Protein AF-X1PQK4-F1 (afdb_monomer)

Radius of gyration: 19.4 Å; Cα contacts (8 Å, |Δi|>4): 147; chains: 1; bounding box: 52×36×51 Å

Secondary structure (DSSP, 8-state):
-HHHHHHHHHHHHSSPPTT-----PPP-SS-SS--------SSSS-TT------EEETTTEEESS---S---------TTTTGGG---S-SS--GGGS---SHHHHTTS---BPPPPSS-----S----------SSSS-----EEEEE-TT--EEEEEE-

Foldseek 3Di:
DVVVVVVVVVVVLADFDPPLPVDPQPDDQDRPDDSDGHYDADDPPGPPDDDQDWDQDPPQATHSDDDPDPDDDDADDDPVADCQVFDDDDPPDDSNRHRGFRVVNPVRDRHHYYDPDPDDDDDDHDDDDDDDDDDPDPDDDDKDFDWDADPVRGTHTPDMD

Solvent-accessible surface area (backbone atoms only — not comparable to full-atom values): 11236 Å² total; per-residue (Å²): 110,74,66,60,53,49,53,51,50,48,54,60,60,54,48,64,63,96,75,70,69,84,66,75,78,75,89,57,94,67,74,91,69,79,96,72,69,57,78,88,75,94,58,85,75,54,90,83,65,75,92,75,70,68,34,85,42,82,94,40,26,34,38,73,62,82,77,91,66,99,74,84,86,88,81,78,90,53,90,78,52,57,72,30,57,45,52,80,78,74,81,96,57,62,77,90,42,42,53,39,59,34,57,77,29,48,80,64,48,92,61,59,45,57,75,85,74,92,61,92,81,86,86,82,82,82,89,81,89,88,83,90,82,86,73,96,56,98,74,83,85,81,74,52,74,46,65,50,69,46,99,88,65,51,27,39,75,74,48,73,87

Structure (mmCIF, N/CA/C/O backbone):
data_AF-X1PQK4-F1
#
_entry.id   AF-X1PQK4-F1
#
loop_
_atom_site.group_PDB
_atom_site.id
_atom_site.type_symbol
_atom_site.label_atom_id
_atom_site.label_alt_id
_atom_site.label_comp_id
_atom_site.label_asym_id
_atom_site.label_entity_id
_atom_site.label_seq_id
_atom_site.pdbx_PDB_ins_code
_atom_site.Cartn_x
_atom_site.Cartn_y
_atom_site.Cartn_z
_atom_site.occupancy
_atom_site.B_iso_or_equiv
_atom_site.auth_seq_id
_atom_site.auth_comp_id
_atom_site.auth_asym_id
_atom_site.auth_atom_id
_atom_site.pdbx_PDB_model_num
ATOM 1 N N . ALA A 1 1 ? 39.678 -5.322 -28.579 1.00 66.00 1 ALA A N 1
ATOM 2 C CA . ALA A 1 1 ? 38.499 -5.497 -29.452 1.00 66.00 1 ALA A CA 1
ATOM 3 C C . ALA A 1 1 ? 37.280 -5.918 -28.630 1.00 66.00 1 ALA A C 1
ATOM 5 O O . ALA A 1 1 ? 36.486 -5.049 -28.321 1.00 66.00 1 ALA A O 1
ATOM 6 N N . ARG A 1 2 ? 37.198 -7.169 -28.145 1.00 66.50 2 ARG A N 1
ATOM 7 C CA . ARG A 1 2 ? 36.038 -7.701 -27.390 1.00 66.50 2 ARG A CA 1
ATOM 8 C C . ARG A 1 2 ? 35.662 -6.931 -26.112 1.00 66.50 2 ARG A C 1
ATOM 10 O O . ARG A 1 2 ? 34.487 -6.785 -25.819 1.00 66.50 2 ARG A O 1
ATOM 17 N N . VAL A 1 3 ? 36.652 -6.445 -25.357 1.00 67.31 3 VAL A N 1
ATOM 18 C CA . VAL A 1 3 ? 36.417 -5.674 -24.118 1.00 67.31 3 VAL A CA 1
ATOM 19 C C . VAL A 1 3 ? 35.828 -4.293 -24.422 1.00 67.31 3 VAL A C 1
ATOM 21 O O . VAL A 1 3 ? 34.843 -3.916 -23.810 1.00 67.31 3 VAL A O 1
ATOM 24 N N . ALA A 1 4 ? 36.356 -3.592 -25.429 1.00 71.94 4 ALA A N 1
ATOM 25 C CA . ALA A 1 4 ? 35.835 -2.289 -25.849 1.00 71.94 4 ALA A CA 1
ATOM 26 C C . ALA A 1 4 ? 34.406 -2.391 -26.414 1.00 71.94 4 ALA A C 1
ATOM 28 O O . ALA A 1 4 ? 33.576 -1.526 -26.169 1.00 71.94 4 ALA A O 1
ATOM 29 N N . GLU A 1 5 ? 34.110 -3.483 -27.122 1.00 76.06 5 GLU A N 1
ATOM 30 C CA . GLU A 1 5 ? 32.778 -3.783 -27.656 1.00 76.06 5 GLU A CA 1
ATOM 31 C C . GLU A 1 5 ? 31.765 -4.042 -26.526 1.00 76.06 5 GLU A C 1
ATOM 33 O O . GLU A 1 5 ? 30.645 -3.543 -26.568 1.00 76.06 5 GLU A O 1
ATOM 38 N N . LEU A 1 6 ? 32.182 -4.743 -25.463 1.00 65.38 6 LEU A N 1
ATOM 39 C CA . LEU A 1 6 ? 31.371 -4.952 -24.259 1.00 65.38 6 LEU A CA 1
ATOM 40 C C . LEU A 1 6 ? 31.171 -3.661 -23.457 1.00 65.38 6 LEU A C 1
ATOM 42 O O . LEU A 1 6 ? 30.070 -3.414 -22.978 1.00 65.38 6 LEU A O 1
ATOM 46 N N . GLU A 1 7 ? 32.198 -2.823 -23.324 1.00 71.00 7 GLU A N 1
ATOM 47 C CA . GLU A 1 7 ? 32.092 -1.522 -22.653 1.00 71.00 7 GLU A CA 1
ATOM 48 C C . GLU A 1 7 ? 31.148 -0.574 -23.400 1.00 71.00 7 GLU A C 1
ATOM 50 O O . GLU A 1 7 ? 30.342 0.116 -22.778 1.00 71.00 7 GLU A O 1
ATOM 55 N N . GLU A 1 8 ? 31.197 -0.570 -24.732 1.00 70.00 8 GLU A N 1
ATOM 56 C CA . GLU A 1 8 ? 30.287 0.214 -25.564 1.00 70.00 8 GLU A CA 1
ATOM 57 C C . GLU A 1 8 ? 28.848 -0.318 -25.478 1.00 70.00 8 GLU A C 1
ATOM 59 O O . GLU A 1 8 ? 27.896 0.460 -25.377 1.00 70.00 8 GLU A O 1
ATOM 64 N N . GLN A 1 9 ? 28.683 -1.641 -25.424 1.00 65.81 9 GLN A N 1
ATOM 65 C CA . GLN A 1 9 ? 27.388 -2.293 -25.256 1.00 65.81 9 GLN A CA 1
ATOM 66 C C . GLN A 1 9 ? 26.789 -2.030 -23.865 1.00 65.81 9 GLN A C 1
ATOM 68 O O . GLN A 1 9 ? 25.608 -1.701 -23.771 1.00 65.81 9 GLN A O 1
ATOM 73 N N . ILE A 1 10 ? 27.599 -2.065 -22.801 1.00 66.25 10 ILE A N 1
ATOM 74 C CA . ILE A 1 10 ? 27.199 -1.657 -21.445 1.00 66.25 10 ILE A CA 1
ATOM 75 C C . ILE A 1 10 ? 26.801 -0.183 -21.451 1.00 66.25 10 ILE A C 1
ATOM 77 O O . ILE A 1 10 ? 25.710 0.151 -21.006 1.00 66.25 10 ILE A O 1
ATOM 81 N N . LYS A 1 11 ? 27.622 0.697 -22.034 1.00 68.25 11 LYS A N 1
ATOM 82 C CA . LYS A 1 11 ? 27.343 2.136 -22.102 1.00 68.25 11 LYS A CA 1
ATOM 83 C C . LYS A 1 11 ? 26.042 2.445 -22.846 1.00 68.25 11 LYS A C 1
ATOM 85 O O . LYS A 1 11 ? 25.326 3.363 -22.454 1.00 68.25 11 LYS A O 1
ATOM 90 N N . ARG A 1 12 ? 25.721 1.672 -23.889 1.00 65.69 12 ARG A N 1
ATOM 91 C CA . ARG A 1 12 ? 24.454 1.761 -24.628 1.00 65.69 12 ARG A CA 1
ATOM 92 C C . ARG A 1 12 ? 23.260 1.276 -23.803 1.00 65.69 12 ARG A C 1
ATOM 94 O O . ARG A 1 12 ? 22.192 1.861 -23.918 1.00 65.69 12 ARG A O 1
ATOM 101 N N . LEU A 1 13 ? 23.438 0.240 -22.983 1.00 56.53 13 LEU A N 1
ATOM 102 C CA . LEU A 1 13 ? 22.391 -0.316 -22.116 1.00 56.53 13 LEU A CA 1
ATOM 103 C C . LEU A 1 13 ? 22.161 0.511 -20.840 1.00 56.53 13 LEU A C 1
ATOM 105 O O . LEU A 1 13 ? 21.072 0.465 -20.279 1.00 56.53 13 LEU A O 1
ATOM 109 N N . THR A 1 14 ? 23.160 1.277 -20.390 1.00 53.94 14 THR A N 1
ATOM 110 C CA . THR A 1 14 ? 23.075 2.137 -19.195 1.00 53.94 14 THR A CA 1
ATOM 111 C C . THR A 1 14 ? 22.667 3.580 -19.497 1.00 53.94 14 THR A C 1
ATOM 113 O O . THR A 1 14 ? 22.530 4.377 -18.571 1.00 53.94 14 THR A O 1
ATOM 116 N N . GLN A 1 15 ? 22.543 3.963 -20.772 1.00 45.22 15 GLN A N 1
ATOM 117 C CA . GLN A 1 15 ? 21.991 5.267 -21.139 1.00 45.22 15 GLN A CA 1
ATOM 118 C C . GLN A 1 15 ? 20.461 5.178 -21.141 1.00 45.22 15 GLN A C 1
ATOM 120 O O . GLN A 1 15 ? 19.920 4.324 -21.846 1.00 45.22 15 GLN A O 1
ATOM 125 N N . PRO A 1 16 ? 19.754 6.044 -20.394 1.00 42.72 16 PRO A N 1
ATOM 126 C CA . PRO A 1 16 ? 18.300 6.049 -20.423 1.00 42.72 16 PRO A CA 1
ATOM 127 C C . PRO A 1 16 ? 17.815 6.380 -21.848 1.00 42.72 16 PRO A C 1
ATOM 129 O O . PRO A 1 16 ? 18.419 7.236 -22.512 1.00 42.72 16 PRO A O 1
ATOM 132 N N . PRO A 1 17 ? 16.757 5.720 -22.354 1.00 45.50 17 PRO A N 1
ATOM 133 C CA . PRO A 1 17 ? 16.193 6.051 -23.655 1.00 45.50 17 PRO A CA 1
ATOM 134 C C . PRO A 1 17 ? 15.758 7.520 -23.676 1.00 45.50 17 PRO A C 1
ATOM 136 O O . PRO A 1 17 ? 15.143 8.001 -22.726 1.00 45.50 17 PRO A O 1
ATOM 139 N N . LYS A 1 18 ? 16.042 8.226 -24.778 1.00 44.88 18 LYS A N 1
ATOM 140 C CA . LYS A 1 18 ? 15.622 9.629 -24.967 1.00 44.88 18 LYS A CA 1
ATOM 141 C C . LYS A 1 18 ? 14.099 9.816 -24.968 1.00 44.88 18 LYS A C 1
ATOM 143 O O . LYS A 1 18 ? 13.650 10.920 -24.695 1.00 44.88 18 LYS A O 1
ATOM 148 N N . ASP A 1 19 ? 13.355 8.733 -25.195 1.00 41.81 19 ASP A N 1
ATOM 149 C CA . ASP A 1 19 ? 11.892 8.695 -25.252 1.00 41.81 19 ASP A CA 1
ATOM 150 C C . ASP A 1 19 ? 11.303 7.727 -24.211 1.00 41.81 19 ASP A C 1
ATOM 152 O O . ASP A 1 19 ? 10.284 7.088 -24.464 1.00 41.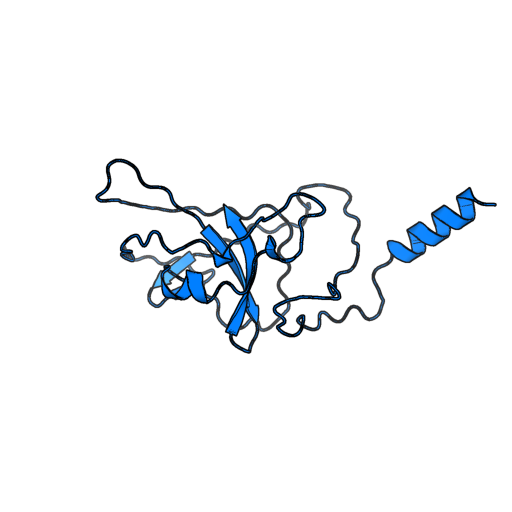81 19 ASP A O 1
ATOM 156 N N . ALA A 1 20 ? 11.929 7.582 -23.036 1.00 41.31 20 ALA A N 1
ATOM 157 C CA . ALA A 1 20 ? 11.304 6.898 -21.901 1.00 41.31 20 ALA A CA 1
ATOM 158 C C . ALA A 1 20 ? 10.159 7.759 -21.335 1.00 41.31 20 ALA A C 1
ATOM 160 O O . ALA A 1 20 ? 10.181 8.186 -20.186 1.00 41.31 20 ALA A O 1
ATOM 161 N N . THR A 1 21 ? 9.163 8.069 -22.166 1.00 39.03 21 THR A N 1
ATOM 162 C CA . THR A 1 21 ? 7.863 8.503 -21.686 1.00 39.03 21 THR A CA 1
ATOM 163 C C . THR A 1 21 ? 7.302 7.335 -20.898 1.00 39.03 21 THR A C 1
ATOM 165 O O . THR A 1 21 ? 7.040 6.266 -21.461 1.00 39.03 21 THR A O 1
ATOM 168 N N . ASN A 1 22 ? 7.189 7.561 -19.596 1.00 45.25 22 ASN A N 1
ATOM 169 C CA . ASN A 1 22 ? 6.591 6.717 -18.579 1.00 45.25 22 ASN A CA 1
ATOM 170 C C . ASN A 1 22 ? 5.100 6.513 -18.898 1.00 45.25 22 ASN A C 1
ATOM 172 O O . ASN A 1 22 ? 4.202 7.075 -18.287 1.00 45.25 22 ASN A O 1
ATOM 176 N N . SER A 1 23 ? 4.825 5.792 -19.983 1.00 45.34 23 SER A N 1
ATOM 177 C CA . SER A 1 23 ? 3.474 5.357 -20.298 1.00 45.34 23 SER A CA 1
ATOM 178 C C . SER A 1 23 ? 3.174 4.211 -19.353 1.00 45.34 23 SER A C 1
ATOM 180 O O . SER A 1 23 ? 3.818 3.161 -19.462 1.00 45.34 23 SER A O 1
ATOM 182 N N . SER A 1 24 ? 2.232 4.443 -18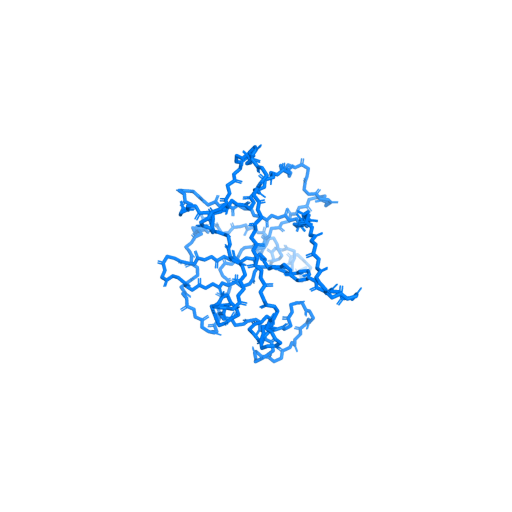.438 1.00 49.03 24 SER A N 1
ATOM 183 C CA . SER A 1 24 ? 1.677 3.429 -17.547 1.00 49.03 24 SER A CA 1
ATOM 184 C C . SER A 1 24 ? 1.569 2.093 -18.281 1.00 49.03 24 SER A C 1
ATOM 186 O O . SER A 1 24 ? 1.102 2.011 -19.428 1.00 49.03 24 SER A O 1
ATOM 188 N N . ILE A 1 25 ? 2.126 1.047 -17.672 1.00 53.31 25 ILE A N 1
ATOM 189 C CA . ILE A 1 25 ? 2.096 -0.285 -18.264 1.00 53.31 25 ILE A CA 1
ATOM 190 C C . ILE A 1 25 ? 0.616 -0.661 -18.387 1.00 53.31 25 ILE A C 1
ATOM 192 O O . ILE A 1 25 ? -0.104 -0.601 -17.389 1.00 53.31 25 ILE A O 1
ATOM 196 N N . PRO A 1 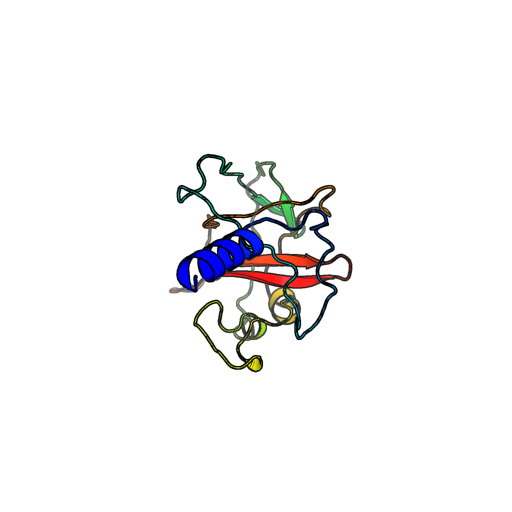26 ? 0.122 -0.986 -19.597 1.00 46.69 26 PRO A N 1
ATOM 197 C CA . PRO A 1 26 ? -1.275 -1.340 -19.756 1.00 46.69 26 PRO A CA 1
ATOM 198 C C . PRO A 1 26 ? -1.582 -2.574 -18.895 1.00 46.69 26 PRO A C 1
ATOM 200 O O . PRO A 1 26 ? -0.765 -3.498 -18.837 1.00 46.69 26 PRO A O 1
ATOM 203 N N . PRO A 1 27 ? -2.744 -2.594 -18.231 1.0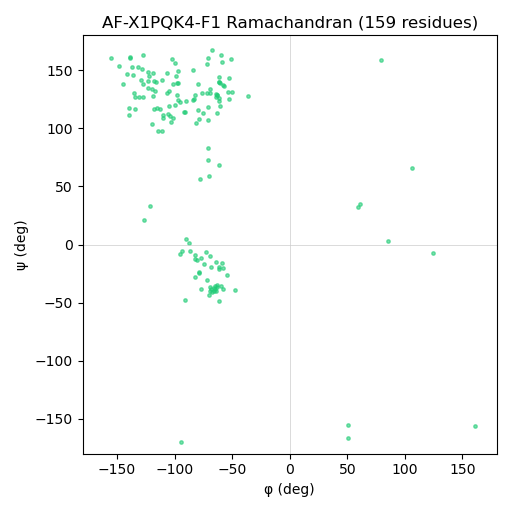0 52.09 27 PRO A N 1
ATOM 204 C CA . PRO A 1 27 ? -3.088 -3.595 -17.233 1.00 52.09 27 PRO A CA 1
ATOM 205 C C . PRO A 1 27 ? -3.091 -4.989 -17.866 1.00 52.09 27 PRO A C 1
ATOM 207 O O . PRO A 1 27 ? -3.836 -5.265 -18.809 1.00 52.09 27 PRO A O 1
ATOM 210 N N . ALA A 1 28 ? -2.231 -5.875 -17.365 1.00 54.81 28 ALA A N 1
ATOM 211 C CA . ALA A 1 28 ? -2.130 -7.248 -17.833 1.00 54.81 28 ALA A CA 1
ATOM 212 C C . ALA A 1 28 ? -1.812 -8.188 -16.668 1.00 54.81 28 ALA A C 1
ATOM 214 O O . ALA A 1 28 ? -0.950 -7.909 -15.841 1.00 54.81 28 ALA A O 1
ATOM 215 N N . SER A 1 29 ? -2.467 -9.350 -16.649 1.00 46.62 29 SER A N 1
ATOM 216 C CA . SER A 1 29 ? -2.152 -10.456 -15.730 1.00 46.62 29 SER A CA 1
ATOM 217 C C . SER A 1 29 ? -0.757 -11.050 -15.962 1.00 46.62 29 SER A C 1
ATOM 219 O O . SER A 1 29 ? -0.242 -11.771 -15.113 1.00 46.62 29 SER A O 1
ATOM 221 N N . LEU A 1 30 ? -0.150 -10.741 -17.110 1.00 50.62 30 LEU A N 1
ATOM 222 C CA . LEU A 1 30 ? 1.230 -11.040 -17.449 1.00 50.62 30 LEU A CA 1
ATOM 223 C C . LEU A 1 30 ? 1.824 -9.831 -18.182 1.00 50.62 30 LEU A C 1
ATOM 225 O O . LEU A 1 30 ? 1.453 -9.547 -19.322 1.00 50.62 30 LEU A O 1
ATOM 229 N N . ILE A 1 31 ? 2.761 -9.139 -17.540 1.00 59.41 31 ILE A N 1
ATOM 230 C CA . ILE A 1 31 ? 3.541 -8.076 -18.176 1.00 59.41 31 ILE A CA 1
ATOM 231 C C . ILE A 1 31 ? 4.670 -8.754 -18.960 1.00 59.41 31 ILE A C 1
ATOM 233 O O . ILE A 1 31 ? 5.617 -9.277 -18.376 1.00 59.41 31 ILE A O 1
ATOM 237 N N . LEU A 1 32 ? 4.535 -8.809 -20.289 1.00 55.59 32 LEU A N 1
ATOM 238 C CA . LEU A 1 32 ? 5.549 -9.413 -21.165 1.00 55.59 32 LEU A CA 1
ATOM 239 C C . LEU A 1 32 ? 6.811 -8.540 -21.266 1.00 55.59 32 LEU A C 1
ATOM 241 O O . LEU A 1 32 ? 7.909 -9.062 -21.442 1.00 55.59 32 LEU A O 1
ATOM 245 N N . GLU A 1 33 ? 6.642 -7.224 -21.140 1.00 57.56 33 GLU A N 1
ATOM 246 C CA . GLU A 1 33 ? 7.708 -6.227 -21.196 1.00 57.56 33 GLU A CA 1
ATOM 247 C C . GLU A 1 33 ? 7.523 -5.229 -20.053 1.00 57.56 33 GLU A C 1
ATOM 249 O O . GLU A 1 33 ? 6.517 -4.519 -19.998 1.00 57.56 33 GLU A O 1
ATOM 254 N N . ASP A 1 34 ? 8.490 -5.183 -19.139 1.00 62.47 34 ASP A N 1
ATOM 255 C CA . ASP A 1 34 ? 8.550 -4.147 -18.113 1.00 62.47 34 ASP A CA 1
ATOM 256 C C . ASP A 1 34 ? 9.138 -2.877 -18.741 1.00 62.47 34 ASP A C 1
ATOM 258 O O . ASP A 1 34 ? 10.283 -2.873 -19.210 1.00 62.47 34 ASP A O 1
ATOM 262 N N . LYS A 1 35 ? 8.339 -1.806 -18.805 1.00 64.25 35 LYS A N 1
ATOM 263 C CA . LYS A 1 35 ? 8.727 -0.516 -19.395 1.00 64.25 35 LYS A CA 1
ATOM 264 C C . LYS A 1 35 ? 9.606 0.275 -18.421 1.00 64.25 35 LYS A C 1
ATOM 266 O O . LYS A 1 35 ? 9.301 1.405 -18.059 1.00 64.25 35 LYS A O 1
ATOM 271 N N . GLY A 1 36 ? 10.708 -0.330 -18.001 1.00 71.56 36 GLY A N 1
ATOM 272 C CA . GLY A 1 36 ? 11.729 0.292 -17.172 1.00 71.56 36 GLY A CA 1
ATOM 273 C C . GLY A 1 36 ? 12.956 0.701 -17.983 1.00 71.56 36 GLY A C 1
ATOM 274 O O . GLY A 1 36 ? 13.235 0.178 -19.063 1.00 71.56 36 GLY A O 1
ATOM 275 N N . ALA A 1 37 ? 13.742 1.619 -17.428 1.00 78.19 37 ALA A N 1
ATOM 276 C CA . ALA A 1 37 ? 15.098 1.881 -17.887 1.00 78.19 37 ALA A CA 1
ATOM 277 C C . ALA A 1 37 ? 16.082 1.534 -16.773 1.00 78.19 37 ALA A C 1
ATOM 279 O O . ALA A 1 37 ? 15.861 1.853 -15.604 1.00 78.19 37 ALA A O 1
ATOM 280 N N . TRP A 1 38 ? 17.203 0.919 -17.140 1.00 83.25 38 TRP A N 1
ATOM 281 C CA . TRP A 1 38 ? 18.308 0.753 -16.207 1.00 83.25 38 TRP A CA 1
ATOM 282 C C . TRP A 1 38 ? 18.859 2.126 -15.826 1.00 83.25 38 TRP A C 1
ATOM 284 O O . TRP A 1 38 ? 19.225 2.921 -16.693 1.00 83.25 38 TRP A O 1
ATOM 294 N N . ARG A 1 39 ? 18.953 2.391 -14.521 1.00 84.44 39 ARG A N 1
ATOM 295 C CA . ARG A 1 39 ? 19.553 3.611 -13.978 1.00 84.44 39 ARG A CA 1
ATOM 296 C C . ARG A 1 39 ? 20.682 3.256 -13.022 1.00 84.44 39 ARG A C 1
ATOM 298 O O . ARG A 1 39 ? 20.543 2.375 -12.181 1.00 84.44 39 ARG A O 1
ATOM 305 N N . CYS A 1 40 ? 21.805 3.951 -13.168 1.00 90.06 40 CYS A N 1
ATOM 306 C CA . CYS A 1 40 ? 22.949 3.827 -12.273 1.00 90.06 40 CYS A CA 1
ATOM 307 C C . CYS A 1 40 ? 22.917 4.956 -11.238 1.00 90.06 40 CYS A C 1
ATOM 309 O O . CYS A 1 40 ? 22.818 6.127 -11.606 1.00 90.06 40 CYS A O 1
ATOM 311 N N . GLU A 1 41 ? 23.032 4.601 -9.961 1.00 90.19 41 GLU A N 1
ATOM 312 C CA . GLU A 1 41 ? 23.154 5.527 -8.833 1.00 90.19 41 GLU A CA 1
ATOM 313 C C . GLU A 1 41 ? 24.493 5.283 -8.132 1.00 90.19 41 GLU A C 1
ATOM 315 O O . GLU A 1 41 ? 24.995 4.159 -8.111 1.00 90.19 41 GLU A O 1
ATOM 320 N N . LYS A 1 42 ? 25.094 6.338 -7.577 1.00 92.31 42 LYS A N 1
ATOM 321 C CA . LYS A 1 42 ? 26.405 6.239 -6.911 1.00 92.31 42 LYS A CA 1
ATOM 322 C C . LYS A 1 42 ? 26.315 5.746 -5.472 1.00 92.31 42 LYS A C 1
ATOM 324 O O . LYS A 1 42 ? 27.265 5.144 -4.986 1.00 92.31 42 LYS A O 1
ATOM 329 N N . ASP A 1 43 ? 25.187 6.008 -4.824 1.00 92.94 43 ASP A N 1
ATOM 330 C CA . ASP A 1 43 ? 24.990 5.813 -3.396 1.00 92.94 43 ASP A CA 1
ATOM 331 C C . ASP A 1 43 ? 23.618 5.186 -3.133 1.00 92.94 43 ASP A C 1
ATOM 333 O O . ASP A 1 43 ? 22.669 5.375 -3.902 1.00 92.94 43 ASP A O 1
ATOM 337 N N . TRP A 1 44 ? 23.521 4.457 -2.021 1.00 89.94 44 TRP A N 1
ATOM 338 C CA . TRP A 1 44 ? 22.266 3.947 -1.481 1.00 89.94 44 TRP A CA 1
ATOM 339 C C . TRP A 1 44 ? 22.208 4.181 0.037 1.00 89.94 44 TRP A C 1
ATOM 341 O O . TRP A 1 44 ? 23.150 3.786 0.729 1.00 89.94 44 TRP A O 1
ATOM 351 N N . PRO A 1 45 ? 21.114 4.744 0.587 1.00 91.62 45 PRO A N 1
ATOM 352 C CA . PRO A 1 45 ? 19.966 5.338 -0.109 1.00 91.62 45 PRO A CA 1
ATOM 353 C C . PRO A 1 45 ? 20.357 6.507 -1.026 1.00 91.62 45 PRO A C 1
ATOM 355 O O . PRO A 1 45 ? 21.449 7.062 -0.905 1.00 91.62 45 PRO A O 1
ATOM 358 N N . LEU A 1 46 ? 19.474 6.882 -1.955 1.00 92.69 46 LEU A N 1
ATOM 359 C CA . LEU A 1 46 ? 19.735 7.996 -2.866 1.00 92.69 46 LEU A CA 1
ATOM 360 C C . LEU A 1 46 ? 19.875 9.300 -2.048 1.00 92.69 46 LEU A C 1
ATOM 362 O O . LEU A 1 46 ? 18.967 9.638 -1.294 1.00 92.69 46 LEU A O 1
ATOM 366 N N . PRO A 1 47 ? 20.945 10.103 -2.217 1.00 93.06 47 PRO A N 1
ATOM 367 C CA . PRO A 1 47 ? 21.134 11.330 -1.428 1.00 93.06 47 PRO A CA 1
ATOM 368 C C . PRO A 1 47 ? 20.023 12.374 -1.612 1.00 93.06 47 PRO A C 1
ATOM 370 O O . PRO A 1 47 ? 19.847 13.254 -0.777 1.00 93.06 47 PRO A O 1
ATOM 373 N N . ARG A 1 48 ? 19.284 12.280 -2.724 1.00 93.31 48 ARG A N 1
ATOM 374 C CA . ARG A 1 48 ? 18.138 13.135 -3.063 1.00 93.31 48 ARG A CA 1
ATOM 375 C C . ARG A 1 48 ? 16.793 12.591 -2.564 1.00 93.31 48 ARG A C 1
ATOM 377 O O . ARG A 1 48 ? 15.763 13.153 -2.923 1.00 93.31 48 ARG A O 1
ATOM 384 N N . THR A 1 49 ? 16.783 11.493 -1.805 1.00 94.62 49 THR A N 1
ATOM 385 C CA . THR A 1 49 ? 15.553 10.921 -1.250 1.00 94.62 49 THR A CA 1
ATOM 386 C C . THR A 1 49 ? 14.890 11.924 -0.312 1.00 94.62 49 THR A C 1
ATOM 388 O O . THR A 1 49 ? 15.501 12.398 0.644 1.00 94.62 49 THR A O 1
ATOM 391 N N . GLN A 1 50 ? 13.618 12.213 -0.573 1.00 95.31 50 GLN A N 1
ATOM 392 C CA . GLN A 1 50 ? 12.768 12.989 0.321 1.00 95.31 50 GLN A CA 1
ATOM 393 C C . GLN A 1 50 ? 11.815 12.031 1.033 1.00 95.31 50 GLN A C 1
ATOM 395 O O . GLN A 1 50 ? 10.929 11.442 0.413 1.00 95.31 50 GLN A O 1
ATOM 400 N N . HIS A 1 51 ? 12.018 11.845 2.338 1.00 94.44 51 HIS A N 1
ATOM 401 C CA . HIS A 1 51 ? 11.113 11.043 3.155 1.00 94.44 51 HIS A CA 1
ATOM 402 C C . HIS A 1 51 ? 9.798 11.801 3.341 1.00 94.44 51 HIS A C 1
ATOM 404 O O . HIS A 1 51 ? 9.747 12.785 4.076 1.00 94.44 51 HIS A O 1
ATOM 410 N N . THR A 1 52 ? 8.755 11.331 2.663 1.00 95.31 52 THR A N 1
ATOM 411 C CA . THR A 1 52 ? 7.442 11.979 2.638 1.00 95.31 52 THR A CA 1
ATOM 412 C C . THR A 1 52 ? 6.449 11.111 3.405 1.00 95.31 52 THR A C 1
ATOM 414 O O . THR A 1 52 ? 6.168 9.996 2.959 1.00 95.31 52 THR A O 1
ATOM 417 N N . PRO A 1 53 ? 5.956 11.552 4.577 1.00 95.88 53 PRO A N 1
ATOM 418 C CA . PRO A 1 53 ? 4.937 10.810 5.300 1.00 95.88 53 PRO A CA 1
ATOM 419 C C . PRO A 1 53 ? 3.611 10.863 4.536 1.00 95.88 53 PRO A C 1
ATOM 421 O O . PRO A 1 53 ? 3.181 11.926 4.095 1.00 95.88 53 PRO A O 1
ATOM 424 N N . MET A 1 54 ? 2.970 9.703 4.416 1.00 96.44 54 MET A N 1
ATOM 425 C CA . MET A 1 54 ? 1.608 9.561 3.910 1.00 96.44 54 MET A CA 1
ATOM 426 C C . MET A 1 54 ? 0.757 8.946 5.021 1.00 96.44 54 MET A C 1
ATOM 428 O O . MET A 1 54 ? 1.130 7.924 5.601 1.00 96.44 54 MET A O 1
ATOM 432 N N . TYR A 1 55 ? -0.358 9.586 5.339 1.00 95.69 55 TYR A N 1
ATOM 433 C CA . TYR A 1 55 ? -1.245 9.251 6.443 1.00 95.69 55 TYR A CA 1
ATOM 434 C C . TYR A 1 55 ? -2.467 8.487 5.936 1.00 95.69 55 TYR A C 1
ATOM 436 O O . TYR A 1 55 ? -3.048 8.835 4.906 1.00 95.69 55 TYR A O 1
ATOM 444 N N . LEU A 1 56 ? -2.852 7.453 6.685 1.00 94.38 56 LEU A N 1
ATOM 445 C CA . LEU A 1 56 ? -4.055 6.659 6.453 1.00 94.38 56 LEU A CA 1
ATOM 446 C C . LEU A 1 56 ? -5.257 7.451 6.987 1.00 94.38 56 LEU A C 1
ATOM 448 O O . LEU A 1 56 ? -5.382 7.636 8.197 1.00 94.38 56 LEU A O 1
ATOM 452 N N . HIS A 1 57 ? -6.086 7.980 6.091 1.00 92.69 57 HIS A N 1
ATOM 453 C CA . HIS A 1 57 ? -7.250 8.802 6.430 1.00 92.69 57 HIS A CA 1
ATOM 454 C C . HIS A 1 57 ? -8.551 7.998 6.384 1.00 92.69 57 HIS A C 1
ATOM 456 O O . HIS A 1 57 ? -8.654 7.028 5.621 1.00 92.69 57 HIS A O 1
ATOM 462 N N . PRO A 1 58 ? -9.586 8.448 7.120 1.00 87.12 58 PRO A N 1
ATOM 463 C CA . PRO A 1 58 ? -10.941 7.939 6.961 1.00 87.12 58 PRO A CA 1
ATOM 464 C C . PRO A 1 58 ? -11.413 7.964 5.499 1.00 87.12 58 PRO A C 1
ATOM 466 O O . PRO A 1 58 ? -10.887 8.685 4.651 1.00 87.12 58 PRO A O 1
ATOM 469 N N . GLN A 1 59 ? -12.437 7.161 5.198 1.00 87.88 59 GLN A N 1
ATOM 470 C CA . GLN A 1 59 ? -12.958 6.994 3.833 1.00 87.88 59 GLN A CA 1
ATOM 471 C C . GLN A 1 59 ? -11.906 6.480 2.830 1.00 87.88 59 GLN A C 1
ATOM 473 O O . GLN A 1 59 ? -11.991 6.784 1.640 1.00 87.88 59 GLN A O 1
ATOM 478 N N . ALA A 1 60 ? -10.959 5.660 3.303 1.00 93.19 60 ALA A N 1
ATOM 479 C CA . ALA A 1 60 ? -9.972 4.968 2.472 1.00 93.19 60 ALA A CA 1
ATOM 480 C C . ALA A 1 60 ? -9.044 5.912 1.680 1.00 93.19 60 ALA A C 1
ATOM 482 O O . ALA A 1 60 ? -8.636 5.604 0.556 1.00 93.19 60 ALA A O 1
ATOM 483 N N . GLN A 1 61 ? -8.694 7.067 2.256 1.00 95.12 61 GLN A N 1
ATOM 484 C CA . GLN A 1 61 ? -7.807 8.041 1.615 1.00 95.12 61 GLN A CA 1
ATOM 485 C C . GLN A 1 61 ? -6.365 7.919 2.115 1.00 95.12 61 GLN A C 1
ATOM 487 O O . GLN A 1 61 ? -6.116 7.652 3.287 1.00 95.12 61 GLN A O 1
ATOM 492 N N . LEU A 1 62 ? -5.402 8.152 1.226 1.00 96.50 62 LEU A N 1
ATOM 493 C CA . LEU A 1 62 ? -3.981 8.272 1.553 1.00 96.50 62 LEU A CA 1
ATOM 494 C C . LEU A 1 62 ? -3.511 9.684 1.188 1.00 96.50 62 LEU A C 1
ATOM 496 O O . LEU A 1 62 ? -3.557 10.063 0.019 1.00 96.50 62 LEU A O 1
ATOM 500 N N . THR A 1 63 ? -3.076 10.478 2.167 1.00 95.19 63 THR A N 1
ATOM 501 C CA . THR A 1 63 ? -2.724 11.897 1.943 1.00 95.19 63 THR A CA 1
ATOM 502 C C . THR A 1 63 ? -1.455 12.295 2.697 1.00 95.19 63 THR A C 1
ATOM 504 O O . THR A 1 63 ? -1.051 11.613 3.630 1.00 95.19 63 THR A O 1
ATOM 507 N N . SER A 1 64 ? -0.811 13.399 2.316 1.00 94.31 64 SER A N 1
ATOM 508 C CA . SER A 1 64 ? 0.343 13.951 3.047 1.00 94.31 64 SER A CA 1
ATOM 509 C C . SER A 1 64 ? -0.050 14.802 4.258 1.00 94.31 64 SER A C 1
ATOM 511 O O . SER A 1 64 ? 0.814 15.205 5.035 1.00 94.31 64 SER A O 1
ATOM 513 N N . GLU A 1 65 ? -1.339 15.106 4.415 1.00 92.50 65 GLU A N 1
ATOM 514 C CA . GLU A 1 65 ? -1.838 15.931 5.510 1.00 92.50 65 GLU A CA 1
ATOM 515 C C . GLU A 1 65 ? -2.010 15.069 6.764 1.00 92.50 65 GLU A C 1
ATOM 517 O O . GLU A 1 65 ? -2.661 14.025 6.697 1.00 92.50 65 GLU A O 1
ATOM 522 N N . PRO A 1 66 ? -1.466 15.459 7.927 1.00 89.56 66 PRO A N 1
ATOM 523 C CA . PRO A 1 66 ? -1.733 14.746 9.168 1.00 89.56 66 PRO A CA 1
ATOM 524 C C . PRO A 1 66 ? -3.228 14.779 9.508 1.00 89.56 66 PRO A C 1
ATOM 526 O O . PRO A 1 66 ? -3.872 15.820 9.382 1.00 89.56 66 PRO A O 1
ATOM 529 N N . TYR A 1 67 ? -3.772 13.664 9.992 1.00 81.56 67 TYR A N 1
ATOM 530 C CA . TYR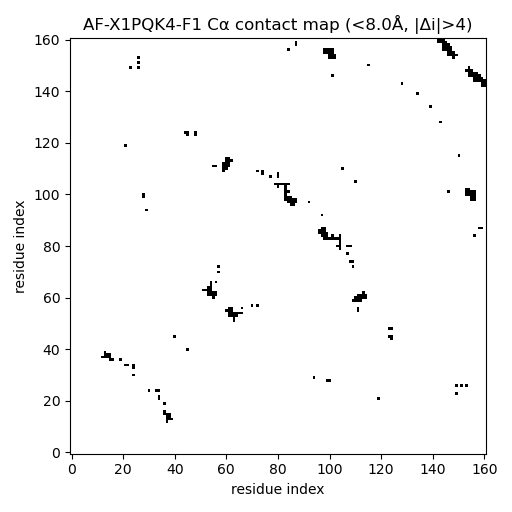 A 1 67 ? -5.135 13.619 10.522 1.00 81.56 67 TYR A CA 1
ATOM 531 C C . TYR A 1 67 ? -5.106 13.904 12.036 1.00 81.56 67 TYR A C 1
ATOM 533 O O . TYR A 1 67 ? -4.494 13.131 12.774 1.00 81.56 67 TYR A O 1
ATOM 541 N N . PRO A 1 68 ? -5.683 15.022 12.519 1.00 70.56 68 PRO A N 1
ATOM 542 C CA . PRO A 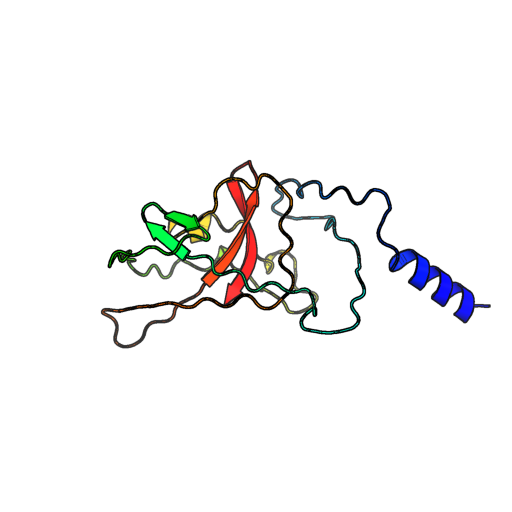1 68 ? -5.506 15.470 13.903 1.00 70.56 68 PRO A CA 1
ATOM 543 C C . PRO A 1 68 ? -6.503 14.861 14.899 1.00 70.56 68 PRO A C 1
ATOM 545 O O . PRO A 1 68 ? -6.395 15.136 16.093 1.00 70.56 68 PRO A O 1
ATOM 548 N N . GLU A 1 69 ? -7.488 14.093 14.434 1.00 77.94 69 GLU A N 1
ATOM 549 C CA . GLU A 1 69 ? -8.489 13.467 15.299 1.00 77.94 69 GLU A CA 1
ATOM 550 C C . GLU A 1 69 ? -8.125 12.013 15.611 1.00 77.94 69 GLU A C 1
ATOM 552 O O . GLU A 1 69 ? -7.556 11.302 14.781 1.00 77.94 69 GLU A O 1
ATOM 557 N N . ASP A 1 70 ? -8.524 11.557 16.799 1.00 77.88 70 ASP A N 1
ATOM 558 C CA . ASP A 1 70 ? -8.447 10.152 17.189 1.00 77.88 70 ASP A CA 1
ATOM 559 C C . ASP A 1 70 ? -9.498 9.344 16.405 1.00 77.88 70 ASP A C 1
ATOM 561 O O . ASP A 1 70 ? -10.606 9.095 16.883 1.00 77.88 70 ASP A O 1
ATOM 565 N N . ALA A 1 71 ? -9.159 8.956 15.174 1.00 83.06 71 ALA A N 1
ATOM 566 C CA . ALA A 1 71 ? -9.923 8.000 14.380 1.00 83.06 71 ALA A CA 1
ATOM 567 C C . ALA A 1 71 ? -9.201 6.654 14.306 1.00 83.06 71 ALA A C 1
ATOM 569 O O . ALA A 1 71 ? -7.971 6.575 14.292 1.00 83.06 71 ALA A O 1
ATOM 570 N N . CYS A 1 72 ? -9.985 5.584 14.231 1.00 89.62 72 CYS A N 1
ATOM 571 C CA . CYS A 1 72 ? -9.493 4.248 13.947 1.00 89.62 72 CYS A CA 1
ATOM 572 C C . CYS A 1 72 ? -10.412 3.556 12.942 1.00 89.62 72 CYS A C 1
ATOM 574 O O . CYS A 1 72 ? -11.629 3.742 12.963 1.00 89.62 72 CYS A O 1
ATOM 576 N N . ASP A 1 73 ? -9.811 2.738 12.086 1.00 92.38 73 ASP A N 1
ATOM 577 C CA . ASP A 1 73 ? -10.539 1.792 11.255 1.00 92.38 73 ASP A CA 1
ATOM 578 C C . ASP A 1 73 ? -10.530 0.419 11.927 1.00 92.38 73 ASP A C 1
ATOM 580 O O . ASP A 1 73 ? -9.517 -0.031 12.473 1.00 92.38 73 ASP A O 1
ATOM 584 N N . GLU A 1 74 ? -11.671 -0.261 11.877 1.00 93.38 74 GLU A N 1
ATOM 585 C CA . GLU A 1 74 ? -11.808 -1.624 12.371 1.00 93.38 74 GLU A CA 1
ATOM 586 C C . GLU A 1 74 ? -11.696 -2.619 11.220 1.00 93.38 74 GLU A C 1
ATOM 588 O O . GLU A 1 74 ? -12.261 -2.437 10.141 1.00 93.38 74 GLU A O 1
ATOM 593 N N . TYR A 1 75 ? -10.996 -3.720 11.472 1.00 93.38 75 TYR A N 1
ATOM 594 C CA . TYR A 1 75 ? -10.818 -4.785 10.501 1.00 93.38 75 TYR A CA 1
ATOM 595 C C . TYR A 1 75 ? -11.052 -6.145 11.146 1.00 93.38 75 TYR A C 1
ATOM 597 O O . TYR A 1 75 ? -10.437 -6.495 12.155 1.00 93.38 75 TYR A O 1
ATOM 605 N N . VAL A 1 76 ? -11.932 -6.937 10.534 1.00 94.81 76 VAL A N 1
ATOM 606 C CA . VAL A 1 76 ? -12.149 -8.332 10.916 1.00 94.81 76 VAL A CA 1
ATOM 607 C C . VAL A 1 76 ? -11.229 -9.202 10.074 1.00 94.81 76 VAL A C 1
ATOM 609 O O . VAL A 1 76 ? -11.396 -9.295 8.860 1.00 94.81 76 VAL A O 1
ATOM 612 N N . TYR A 1 77 ? -10.271 -9.855 10.730 1.00 93.69 77 TYR A N 1
ATOM 613 C CA . TYR A 1 77 ? -9.308 -10.732 10.072 1.00 93.69 77 TYR A CA 1
ATOM 614 C C . TYR A 1 77 ? -9.991 -11.794 9.198 1.00 93.69 77 TYR A C 1
ATOM 616 O O . TYR A 1 77 ? -10.805 -12.586 9.680 1.00 93.69 77 TYR A O 1
ATOM 624 N N . ASN A 1 78 ? -9.594 -11.844 7.926 1.00 93.75 78 ASN A N 1
ATOM 625 C CA . ASN A 1 78 ? -9.996 -12.874 6.981 1.00 93.75 78 ASN A CA 1
ATOM 626 C C . ASN A 1 78 ? -8.772 -13.702 6.533 1.00 93.75 78 ASN A C 1
ATOM 628 O O . ASN A 1 78 ? -7.878 -13.157 5.882 1.00 93.75 78 ASN A O 1
ATOM 632 N N . PRO A 1 79 ? -8.724 -15.021 6.812 1.00 91.19 79 PRO A N 1
ATOM 633 C CA . PRO A 1 79 ? -7.598 -15.877 6.431 1.00 91.19 79 PRO A CA 1
ATOM 634 C C . PRO A 1 79 ? -7.473 -16.112 4.919 1.00 91.19 79 PRO A C 1
ATOM 636 O O . PRO A 1 79 ? -6.477 -16.678 4.479 1.00 91.19 79 PRO A O 1
ATOM 639 N N . ALA A 1 80 ? -8.464 -15.708 4.119 1.00 90.25 80 ALA A N 1
ATOM 640 C CA . ALA A 1 80 ? -8.385 -15.765 2.662 1.00 90.25 80 ALA A CA 1
ATOM 641 C C . ALA A 1 80 ? -7.525 -14.639 2.056 1.00 90.25 80 ALA A C 1
ATOM 643 O O . ALA A 1 80 ? -7.201 -14.704 0.872 1.00 90.25 80 ALA A O 1
ATOM 644 N N . VAL A 1 81 ? -7.152 -13.619 2.840 1.00 93.69 81 VAL A N 1
ATOM 645 C CA . VAL A 1 81 ? -6.329 -12.495 2.372 1.00 93.69 81 VAL A CA 1
ATOM 646 C C . VAL A 1 81 ? -4.866 -12.911 2.253 1.00 93.69 81 VAL A C 1
ATOM 648 O O . VAL A 1 81 ? -4.277 -13.437 3.196 1.00 93.69 81 VAL A O 1
ATOM 651 N N . GLY A 1 82 ? -4.261 -12.617 1.102 1.00 89.44 82 GLY A N 1
ATOM 652 C CA . GLY A 1 82 ? -2.834 -12.811 0.835 1.00 89.44 82 GLY A CA 1
ATOM 653 C C . GLY A 1 82 ? -2.549 -13.671 -0.394 1.00 89.44 82 GLY A C 1
ATOM 654 O O . GLY A 1 82 ? -1.391 -13.775 -0.806 1.00 89.44 82 GLY A O 1
ATOM 655 N N . VAL A 1 83 ? -3.584 -14.264 -0.998 1.00 88.50 83 VAL A N 1
ATOM 656 C CA . VAL A 1 83 ? -3.464 -15.159 -2.158 1.00 88.50 83 VAL A CA 1
ATOM 657 C C . VAL A 1 83 ? -2.928 -14.408 -3.375 1.00 88.50 83 VAL A C 1
ATOM 659 O O . VAL A 1 83 ? -2.082 -14.941 -4.093 1.00 88.50 83 VAL A O 1
ATOM 662 N N . ALA A 1 84 ? -3.349 -13.156 -3.578 1.00 90.06 84 ALA A N 1
ATOM 663 C CA . ALA A 1 84 ? -2.869 -12.337 -4.690 1.00 90.06 84 ALA A CA 1
ATOM 664 C C . ALA A 1 84 ? -1.436 -11.817 -4.478 1.00 90.06 84 ALA A C 1
ATOM 666 O O . ALA A 1 84 ? -0.774 -11.384 -5.422 1.00 90.06 84 ALA A O 1
ATOM 667 N N . GLY A 1 85 ? -0.929 -11.849 -3.241 1.00 86.19 85 GLY A N 1
ATOM 668 C CA . GLY A 1 85 ? 0.357 -11.255 -2.884 1.00 86.19 85 GLY A CA 1
ATOM 669 C C . GLY A 1 85 ? 1.585 -11.955 -3.476 1.00 86.19 85 GLY A C 1
ATOM 670 O O . GLY A 1 85 ? 2.653 -11.341 -3.479 1.00 86.19 85 GLY A O 1
ATOM 671 N N . GLY A 1 86 ? 1.467 -13.212 -3.922 1.00 83.25 86 GLY A N 1
ATOM 672 C CA . GLY A 1 86 ? 2.527 -13.981 -4.591 1.00 83.25 86 GLY A CA 1
ATOM 673 C C . GLY A 1 86 ? 3.888 -14.025 -3.871 1.00 83.25 86 GLY A C 1
ATOM 674 O O . GLY A 1 86 ? 4.037 -13.665 -2.699 1.00 83.25 86 GLY A O 1
ATOM 675 N N . GLN A 1 87 ? 4.920 -14.466 -4.582 1.00 75.50 87 GLN A N 1
ATOM 676 C CA . GLN A 1 87 ? 6.319 -14.297 -4.200 1.00 75.50 87 GLN A CA 1
ATOM 677 C C . GLN A 1 87 ? 6.798 -12.921 -4.665 1.00 75.50 87 GLN A C 1
ATOM 679 O O . GLN A 1 87 ? 6.712 -12.586 -5.842 1.00 75.50 87 GLN A O 1
ATOM 684 N N . HIS A 1 88 ? 7.309 -12.121 -3.732 1.00 65.62 88 HIS A N 1
ATOM 685 C CA . HIS A 1 88 ? 7.891 -10.816 -4.021 1.00 65.62 88 HIS A CA 1
ATOM 686 C C . HIS A 1 88 ? 9.404 -10.906 -3.806 1.00 65.62 88 HIS A C 1
ATOM 688 O O . HIS A 1 88 ? 9.864 -11.065 -2.676 1.00 65.62 88 HIS A O 1
ATOM 694 N N . GLY A 1 89 ? 10.164 -10.871 -4.902 1.00 59.66 89 GLY A N 1
ATOM 695 C CA . GLY A 1 89 ? 11.591 -11.196 -4.904 1.00 59.66 89 GLY A CA 1
ATOM 696 C C . GLY A 1 89 ? 11.868 -12.707 -4.906 1.00 59.66 89 GLY A C 1
ATOM 697 O O . GLY A 1 89 ? 11.018 -13.520 -4.551 1.00 59.66 89 GLY A O 1
ATOM 698 N N . GLY A 1 90 ? 13.076 -13.088 -5.335 1.00 54.72 90 GLY A N 1
ATOM 699 C CA . GLY A 1 90 ? 13.496 -14.493 -5.424 1.00 54.72 90 GLY A CA 1
ATOM 700 C C . GLY A 1 90 ? 13.558 -15.043 -6.851 1.00 54.72 90 GLY A C 1
ATOM 701 O O . GLY A 1 90 ? 12.827 -15.966 -7.193 1.00 54.72 90 GLY A O 1
ATOM 702 N N . GLY A 1 91 ? 14.474 -14.502 -7.664 1.00 58.06 91 GLY A N 1
ATOM 703 C CA . GLY A 1 91 ? 14.973 -15.122 -8.900 1.00 58.06 91 GLY A CA 1
ATOM 704 C C . GLY A 1 91 ? 13.919 -15.631 -9.894 1.00 58.06 91 GLY A C 1
ATOM 705 O O . GLY A 1 91 ? 12.797 -15.140 -9.952 1.00 58.06 91 GLY A O 1
ATOM 706 N N . ALA A 1 92 ? 14.318 -16.612 -10.711 1.00 54.78 92 ALA A N 1
ATOM 707 C CA . ALA A 1 92 ? 13.487 -17.233 -11.742 1.00 54.78 92 ALA A CA 1
ATOM 708 C C . ALA A 1 92 ? 12.386 -18.114 -11.126 1.00 54.78 92 ALA A C 1
ATOM 710 O O . ALA A 1 92 ? 12.454 -19.342 -11.155 1.00 54.78 92 ALA A O 1
ATOM 711 N N . SER A 1 93 ? 11.376 -17.474 -10.547 1.00 57.16 93 SER A N 1
ATOM 712 C CA . SER A 1 93 ? 10.136 -18.133 -10.165 1.00 57.16 93 SER A CA 1
ATOM 713 C C . SER A 1 93 ? 9.246 -18.287 -11.404 1.00 57.16 93 SER A C 1
ATOM 715 O O . SER A 1 93 ? 9.168 -17.362 -12.216 1.00 57.16 93 SER A O 1
ATOM 717 N N . PRO A 1 94 ? 8.577 -19.439 -11.593 1.00 62.16 94 PRO A N 1
ATOM 718 C CA . PRO A 1 94 ? 7.560 -19.571 -12.628 1.00 62.16 94 PRO A CA 1
ATOM 719 C C . PRO A 1 94 ? 6.522 -18.448 -12.509 1.00 62.16 94 PRO A C 1
ATOM 721 O O . PRO A 1 94 ? 6.159 -18.070 -11.397 1.00 62.16 94 PRO A O 1
ATOM 724 N N . GLY A 1 95 ? 6.019 -17.938 -13.636 1.00 62.31 95 GLY A N 1
ATOM 725 C CA . GLY A 1 95 ? 5.146 -16.755 -13.655 1.00 62.31 95 GLY A CA 1
ATOM 726 C C . GLY A 1 95 ? 3.900 -16.850 -12.762 1.00 62.31 95 GLY A C 1
ATOM 727 O O . GLY A 1 95 ? 3.435 -15.834 -12.266 1.00 62.31 95 GLY A O 1
ATOM 728 N N . TRP A 1 96 ? 3.400 -18.057 -12.474 1.00 64.50 96 TRP A N 1
ATOM 729 C CA . TRP A 1 96 ? 2.273 -18.288 -11.557 1.00 64.50 96 TRP A CA 1
ATOM 730 C C . TRP A 1 96 ? 2.598 -18.094 -10.066 1.00 64.50 96 TRP A C 1
ATOM 732 O O . TRP A 1 96 ? 1.697 -18.171 -9.238 1.00 64.50 96 TRP A O 1
ATOM 742 N N . HIS A 1 97 ? 3.860 -17.862 -9.701 1.00 72.62 97 HIS A N 1
ATOM 743 C CA . HIS A 1 97 ? 4.238 -17.447 -8.349 1.00 72.62 97 HIS A CA 1
ATOM 744 C C . HIS A 1 97 ? 4.369 -15.930 -8.213 1.00 72.62 97 HIS A C 1
ATOM 746 O O . HIS A 1 97 ? 4.565 -15.459 -7.098 1.00 72.62 97 HIS A O 1
ATOM 752 N N . LEU A 1 98 ? 4.301 -15.162 -9.302 1.00 80.75 98 LEU A N 1
ATOM 753 C CA . LEU A 1 98 ? 4.397 -13.708 -9.223 1.00 80.75 98 LEU A CA 1
ATOM 754 C C . LEU A 1 98 ? 3.117 -13.115 -8.616 1.00 80.75 98 LEU A C 1
ATOM 756 O O . LEU A 1 98 ? 2.057 -13.743 -8.685 1.00 80.75 98 LEU A O 1
ATOM 760 N N . PRO A 1 99 ? 3.196 -11.920 -8.007 1.00 86.19 99 PRO A N 1
ATOM 761 C CA . PRO A 1 99 ? 2.010 -11.216 -7.550 1.00 86.19 99 PRO A CA 1
ATOM 762 C C . PRO A 1 99 ? 1.057 -10.987 -8.723 1.00 86.19 99 PRO A C 1
ATOM 764 O O . PRO A 1 99 ? 1.482 -10.609 -9.815 1.00 86.19 99 PRO A O 1
ATOM 767 N N . THR A 1 100 ? -0.227 -11.228 -8.491 1.00 88.06 100 THR A N 1
ATOM 768 C CA . THR A 1 100 ? -1.279 -10.945 -9.470 1.00 88.06 100 THR A CA 1
ATOM 769 C C . THR A 1 100 ? -1.873 -9.563 -9.210 1.00 88.06 100 THR A C 1
ATOM 771 O O . THR A 1 100 ? -1.376 -8.805 -8.379 1.00 88.06 100 THR A O 1
ATOM 774 N N . ASP A 1 101 ? -2.971 -9.235 -9.882 1.00 91.06 101 ASP A N 1
ATOM 775 C CA . ASP A 1 101 ? -3.820 -8.117 -9.474 1.00 91.06 101 ASP A CA 1
ATOM 776 C C . ASP A 1 101 ? -4.223 -8.264 -7.997 1.00 91.06 101 ASP A C 1
ATOM 778 O O . ASP A 1 101 ? -4.638 -9.352 -7.581 1.00 91.06 101 ASP A O 1
ATOM 782 N N . GLN A 1 102 ? -4.061 -7.200 -7.210 1.00 94.38 102 GLN A N 1
ATOM 783 C CA . GLN A 1 102 ? -4.292 -7.201 -5.765 1.00 94.38 102 GLN A CA 1
ATOM 784 C C . GLN A 1 102 ? -5.764 -7.028 -5.373 1.00 94.38 102 GLN A C 1
ATOM 786 O O . GLN A 1 102 ? -6.105 -7.331 -4.227 1.00 94.38 102 GLN A O 1
ATOM 791 N N . ARG A 1 103 ? -6.652 -6.649 -6.305 1.00 95.19 103 ARG A N 1
ATOM 792 C CA . ARG A 1 103 ? -8.089 -6.435 -6.039 1.00 95.19 103 ARG A CA 1
ATOM 793 C C . ARG A 1 103 ? -8.788 -7.553 -5.241 1.00 95.19 103 ARG A C 1
ATOM 795 O O . ARG A 1 103 ? -9.604 -7.224 -4.379 1.00 95.19 103 ARG A O 1
ATOM 802 N N . PRO A 1 104 ? -8.511 -8.858 -5.456 1.00 93.88 104 PRO A N 1
ATOM 803 C CA . PRO A 1 104 ? -9.114 -9.922 -4.648 1.00 93.88 104 PRO A CA 1
ATOM 804 C C . PRO A 1 104 ? -8.736 -9.872 -3.160 1.00 93.88 104 PRO A C 1
ATOM 806 O O . PRO A 1 104 ? -9.576 -10.164 -2.313 1.00 93.88 104 PRO A O 1
ATOM 809 N N . ASP A 1 105 ? -7.496 -9.491 -2.838 1.00 95.56 105 ASP A N 1
ATOM 810 C CA . ASP A 1 105 ? -7.056 -9.317 -1.448 1.00 95.56 105 ASP A CA 1
ATOM 811 C C . ASP A 1 105 ? -7.585 -7.989 -0.872 1.00 95.56 105 ASP A C 1
ATOM 813 O O . ASP A 1 105 ? -7.992 -7.930 0.289 1.00 95.56 105 ASP A O 1
ATOM 817 N N . GLU A 1 106 ? -7.616 -6.928 -1.683 1.00 96.12 106 GLU A N 1
ATOM 818 C CA . GLU A 1 106 ? -8.110 -5.594 -1.307 1.00 96.12 106 GLU A CA 1
ATOM 819 C C . GLU A 1 106 ? -9.599 -5.586 -0.955 1.00 96.12 106 GLU A C 1
ATOM 821 O O . GLU A 1 106 ? -9.999 -4.904 -0.017 1.00 96.12 106 GLU A O 1
ATOM 826 N N . ALA A 1 107 ? -10.415 -6.405 -1.628 1.00 95.44 107 ALA A N 1
ATOM 827 C CA . ALA A 1 107 ? -11.838 -6.575 -1.317 1.00 95.44 107 ALA A CA 1
ATOM 828 C C . ALA A 1 107 ? -12.103 -7.062 0.123 1.00 95.44 107 ALA A C 1
ATOM 830 O O . ALA A 1 107 ? -13.231 -6.995 0.618 1.00 95.44 107 ALA A O 1
ATOM 831 N N . HIS A 1 108 ? -11.068 -7.573 0.786 1.00 95.88 108 HIS A N 1
ATOM 832 C CA . HIS A 1 108 ? -11.105 -8.077 2.147 1.00 95.88 108 HIS A CA 1
ATOM 833 C C . HIS A 1 108 ? -10.038 -7.426 3.032 1.00 95.88 108 HIS A C 1
ATOM 835 O O . HIS A 1 108 ? -9.691 -8.007 4.049 1.00 95.88 108 HIS A O 1
ATOM 841 N N . SER A 1 109 ? -9.511 -6.255 2.666 1.00 96.56 109 SER A N 1
ATOM 842 C CA . SER A 1 109 ? -8.492 -5.529 3.435 1.00 96.56 109 SER A CA 1
ATOM 843 C C . SER A 1 109 ? -8.925 -4.084 3.689 1.00 96.56 109 SER A C 1
ATOM 845 O O . SER A 1 109 ? -9.804 -3.563 3.005 1.00 96.56 109 SER A O 1
ATOM 847 N N . LEU A 1 110 ? -8.285 -3.412 4.649 1.00 96.50 110 LEU A N 1
ATOM 848 C CA . LEU A 1 110 ? -8.323 -1.949 4.701 1.00 96.50 110 LEU A CA 1
ATOM 849 C C . LEU A 1 110 ? -7.468 -1.400 3.556 1.00 96.50 110 LEU A C 1
ATOM 851 O O . LEU A 1 110 ? -6.324 -1.825 3.381 1.00 96.50 110 LEU A O 1
ATOM 855 N N . THR A 1 111 ? -8.020 -0.473 2.781 1.00 97.25 111 THR A N 1
ATOM 856 C CA . THR A 1 111 ? -7.333 0.160 1.653 1.00 97.25 111 THR A CA 1
ATOM 857 C C . THR A 1 111 ? -7.293 1.667 1.845 1.00 97.25 111 THR A C 1
ATOM 859 O O . THR A 1 111 ? -8.221 2.258 2.388 1.00 97.25 111 THR A O 1
ATOM 862 N N . TYR A 1 112 ? -6.199 2.286 1.404 1.00 97.56 112 TYR A N 1
ATOM 863 C CA . TYR A 1 112 ? -6.002 3.731 1.455 1.00 97.56 112 TYR A CA 1
ATOM 864 C C . TYR A 1 112 ? -5.345 4.155 0.151 1.00 97.56 112 TYR A C 1
ATOM 866 O O . TYR A 1 112 ? -4.245 3.701 -0.160 1.00 97.56 112 TYR A O 1
ATOM 874 N N . THR A 1 113 ? -6.029 4.988 -0.627 1.00 97.62 113 THR A N 1
ATOM 875 C CA . THR A 1 113 ? -5.588 5.367 -1.976 1.00 97.62 113 THR A CA 1
ATOM 876 C C . THR A 1 113 ? -5.459 6.880 -2.072 1.00 97.62 113 THR A C 1
ATOM 878 O O . THR A 1 113 ? -6.265 7.619 -1.503 1.00 97.62 113 THR A O 1
ATOM 881 N N . THR A 1 114 ? -4.430 7.359 -2.769 1.00 97.62 114 THR A N 1
ATOM 882 C CA . THR A 1 114 ? -4.295 8.788 -3.066 1.00 97.62 114 THR A CA 1
ATOM 883 C C . THR A 1 114 ? -5.392 9.236 -4.032 1.00 97.62 114 THR A C 1
ATOM 885 O O . THR A 1 114 ? -6.053 8.423 -4.682 1.00 97.62 114 THR A O 1
ATOM 888 N N . ALA A 1 115 ? -5.555 10.548 -4.201 1.00 96.25 115 ALA A N 1
ATOM 889 C CA . ALA A 1 115 ? -6.166 11.041 -5.431 1.00 96.25 115 ALA A CA 1
ATOM 890 C C . ALA A 1 115 ? -5.328 10.583 -6.649 1.00 96.25 115 ALA A C 1
ATOM 892 O O . ALA A 1 115 ? -4.133 10.298 -6.487 1.00 96.25 115 ALA A O 1
ATOM 893 N N . PRO A 1 116 ? -5.917 10.516 -7.859 1.00 96.19 116 PRO A N 1
ATOM 8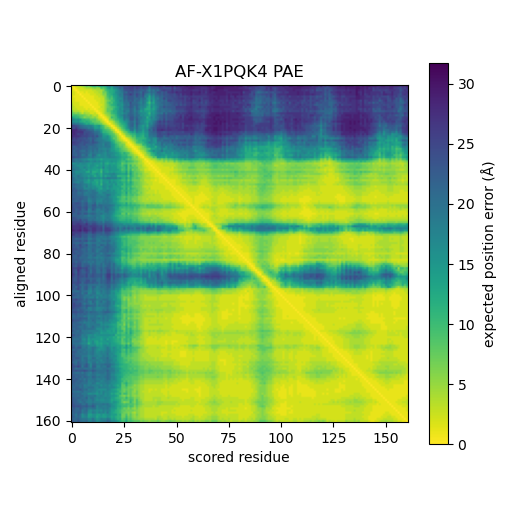94 C CA . PRO A 1 116 ? -5.146 10.293 -9.075 1.00 96.19 116 PRO A CA 1
ATOM 895 C C . PRO A 1 116 ? -3.964 11.262 -9.147 1.00 96.19 116 PRO A C 1
ATOM 897 O O . PRO A 1 116 ? -4.131 12.460 -8.919 1.00 96.19 116 PRO A O 1
ATOM 900 N N . LEU A 1 117 ? -2.777 10.732 -9.431 1.00 95.12 117 LEU A N 1
ATOM 901 C CA . LEU A 1 117 ? -1.565 11.536 -9.506 1.00 95.12 117 LEU A CA 1
ATOM 902 C C . LEU A 1 117 ? -1.627 12.452 -10.736 1.00 95.12 117 LEU A C 1
ATOM 904 O O . LEU A 1 117 ? -1.921 11.996 -11.842 1.00 95.12 117 LEU A O 1
ATOM 908 N N . GLU A 1 118 ? -1.364 13.745 -10.541 1.00 94.69 118 GLU A N 1
ATOM 909 C CA . GLU A 1 118 ? -1.307 14.729 -11.635 1.00 94.69 118 GLU A CA 1
ATOM 910 C C . 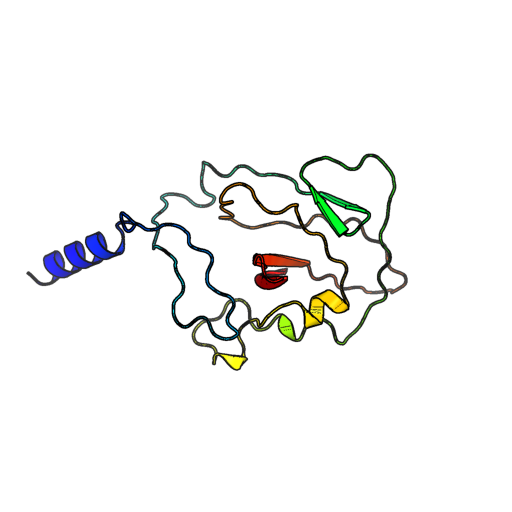GLU A 1 118 ? 0.024 14.666 -12.401 1.00 94.69 118 GLU A C 1
ATOM 912 O O . GLU A 1 118 ? 0.099 15.058 -13.566 1.00 94.69 118 GLU A O 1
ATOM 917 N N . GLU A 1 119 ? 1.063 14.152 -11.744 1.00 93.06 119 GLU A N 1
ATOM 918 C CA . GLU A 1 119 ? 2.411 13.970 -12.268 1.00 93.06 119 GLU A CA 1
ATOM 919 C C . GLU A 1 119 ? 2.992 12.624 -11.825 1.00 93.06 119 GLU A C 1
ATOM 921 O O . GLU A 1 119 ? 2.532 12.010 -10.860 1.00 93.06 119 GLU A O 1
ATOM 926 N N . ASP A 1 120 ? 4.019 12.163 -12.534 1.00 90.25 120 ASP A N 1
ATOM 927 C CA . ASP A 1 120 ? 4.704 10.917 -12.207 1.00 90.25 120 ASP A CA 1
ATOM 928 C C . ASP A 1 120 ? 5.370 10.993 -10.825 1.00 90.25 120 ASP A C 1
ATOM 930 O O . ASP A 1 120 ? 6.178 11.886 -10.556 1.00 90.25 120 ASP A O 1
ATOM 934 N N . LEU A 1 121 ? 5.098 10.001 -9.974 1.00 91.81 121 LEU A N 1
ATOM 935 C CA . LEU A 1 121 ? 5.724 9.861 -8.661 1.00 91.81 121 LEU A CA 1
ATOM 936 C C . LEU A 1 121 ? 6.772 8.744 -8.679 1.00 91.81 121 LEU A C 1
ATOM 938 O O . LEU A 1 121 ? 6.456 7.573 -8.877 1.00 91.81 121 LEU A O 1
ATOM 942 N N . GLU A 1 122 ? 8.029 9.093 -8.409 1.00 91.38 122 GLU A N 1
ATOM 943 C CA . GLU A 1 122 ? 9.101 8.110 -8.256 1.00 91.38 122 GLU A CA 1
ATOM 944 C C . GLU A 1 122 ? 9.234 7.653 -6.795 1.00 91.38 122 GLU A C 1
ATOM 946 O O . GLU A 1 122 ? 9.521 8.457 -5.907 1.00 91.38 122 GLU A O 1
ATOM 951 N N . ILE A 1 123 ? 9.132 6.340 -6.555 1.00 92.00 123 ILE A N 1
ATOM 952 C CA . ILE A 1 123 ? 9.415 5.722 -5.252 1.00 92.00 123 ILE A CA 1
ATOM 953 C C . ILE A 1 123 ? 10.635 4.804 -5.382 1.00 92.00 123 ILE A C 1
ATOM 955 O O . ILE A 1 123 ? 10.527 3.645 -5.776 1.00 92.00 123 ILE A O 1
ATOM 959 N N . THR A 1 124 ? 11.808 5.320 -5.007 1.00 92.19 124 THR A N 1
ATOM 960 C CA . THR A 1 124 ? 13.069 4.561 -4.987 1.00 92.19 124 THR A CA 1
ATOM 961 C C . THR A 1 124 ? 13.629 4.520 -3.569 1.00 92.19 124 THR A C 1
ATOM 963 O O . THR A 1 124 ? 14.200 5.499 -3.084 1.00 92.19 124 THR A O 1
ATOM 966 N N . GLY A 1 125 ? 13.486 3.384 -2.888 1.00 91.50 125 GLY A N 1
ATOM 967 C CA . GLY A 1 125 ? 13.971 3.235 -1.518 1.00 91.50 125 GLY A CA 1
ATOM 968 C C . GLY A 1 125 ? 13.326 2.078 -0.769 1.00 91.50 125 GLY A C 1
ATOM 969 O O . GLY A 1 125 ? 12.836 1.122 -1.364 1.00 91.50 125 GLY A O 1
ATOM 970 N N . ASN A 1 126 ? 13.330 2.191 0.557 1.00 90.81 126 ASN A N 1
ATOM 971 C CA . ASN A 1 126 ? 12.693 1.247 1.465 1.00 90.81 126 ASN A CA 1
ATOM 972 C C . ASN A 1 126 ? 11.483 1.936 2.113 1.00 90.81 126 ASN A C 1
ATOM 974 O O . ASN A 1 126 ? 11.679 2.711 3.052 1.00 90.81 126 ASN A O 1
ATOM 978 N N . PRO A 1 127 ? 10.255 1.720 1.608 1.00 93.25 127 PRO A N 1
ATOM 979 C CA . PRO A 1 127 ? 9.064 2.246 2.262 1.00 93.25 127 PRO A CA 1
ATOM 980 C C . PRO A 1 127 ? 8.930 1.651 3.671 1.00 93.25 127 PRO A C 1
ATOM 982 O O . PRO A 1 127 ? 9.268 0.490 3.901 1.00 93.25 127 PRO A O 1
ATOM 985 N N . VAL A 1 128 ? 8.445 2.457 4.617 1.00 95.56 128 VAL A N 1
ATOM 986 C CA . VAL A 1 128 ? 8.242 2.058 6.016 1.00 95.56 128 VAL A CA 1
ATOM 987 C C . VAL A 1 128 ? 6.810 2.386 6.411 1.00 95.56 128 VAL A C 1
ATOM 989 O O . VAL A 1 128 ? 6.372 3.524 6.260 1.00 95.56 128 VAL A O 1
ATOM 992 N N . ALA A 1 129 ? 6.095 1.394 6.939 1.00 95.81 129 ALA A N 1
ATOM 993 C CA . ALA A 1 129 ? 4.768 1.582 7.506 1.00 95.81 129 ALA A CA 1
ATOM 994 C C . ALA A 1 129 ? 4.865 1.737 9.029 1.00 95.81 129 ALA A C 1
ATOM 996 O O . ALA A 1 129 ? 5.391 0.864 9.720 1.00 95.81 129 ALA A O 1
ATOM 997 N N . HIS A 1 130 ? 4.334 2.841 9.551 1.00 95.19 130 HIS A N 1
ATOM 998 C CA . HIS A 1 130 ? 4.177 3.068 10.985 1.00 95.19 130 HIS A CA 1
ATOM 999 C C . HIS A 1 130 ? 2.712 2.837 11.355 1.00 95.19 130 HIS A C 1
ATOM 1001 O O . HIS A 1 130 ? 1.860 3.659 11.030 1.00 95.19 130 HIS A O 1
ATOM 1007 N N . LEU A 1 131 ? 2.421 1.709 12.008 1.00 94.00 131 LEU A N 1
ATOM 1008 C CA . LEU A 1 131 ? 1.059 1.340 12.389 1.00 94.00 131 LEU A CA 1
ATOM 1009 C C . LEU A 1 131 ? 0.844 1.510 13.893 1.00 94.00 131 LEU A C 1
ATOM 1011 O O . LEU A 1 131 ? 1.608 0.986 14.706 1.00 94.00 131 LEU A O 1
ATOM 1015 N N . TYR A 1 132 ? -0.240 2.191 14.249 1.00 93.00 132 TYR A N 1
ATOM 1016 C CA . TYR A 1 132 ? -0.765 2.247 15.609 1.00 93.00 132 TYR A CA 1
ATOM 1017 C C . TYR A 1 132 ? -1.950 1.290 15.674 1.00 93.00 132 TYR A C 1
ATOM 1019 O O . TYR A 1 132 ? -2.975 1.528 15.043 1.00 93.00 132 TYR A O 1
ATOM 1027 N N . VAL A 1 133 ? -1.784 0.167 16.373 1.00 94.06 133 VAL A N 1
ATOM 1028 C CA . VAL A 1 133 ? -2.729 -0.955 16.302 1.00 94.06 133 VAL A CA 1
ATOM 1029 C C . VAL A 1 133 ? -3.190 -1.399 17.679 1.00 94.06 133 VAL A C 1
ATOM 1031 O O . VAL A 1 133 ? -2.454 -1.329 18.663 1.00 94.06 133 VAL A O 1
ATOM 1034 N N . SER A 1 134 ? -4.406 -1.930 17.719 1.00 95.00 134 SER A N 1
ATOM 1035 C CA . SER A 1 134 ? -4.912 -2.736 18.824 1.00 95.00 134 SER A CA 1
ATOM 1036 C C . SER A 1 134 ? -5.551 -4.000 18.253 1.00 95.00 134 SER A C 1
ATOM 1038 O O . SER A 1 134 ? -5.978 -4.020 17.099 1.00 95.00 134 SER A O 1
ATOM 1040 N N . SER A 1 135 ? -5.565 -5.082 19.028 1.00 96.12 135 SER A N 1
ATOM 1041 C CA . SER A 1 135 ? -6.167 -6.346 18.608 1.00 96.12 135 SER A CA 1
ATOM 1042 C C . SER A 1 135 ? -6.890 -7.002 19.773 1.00 96.12 135 SER A C 1
ATOM 1044 O O . SER A 1 135 ? -6.462 -6.893 20.921 1.00 96.12 135 SER A O 1
ATOM 1046 N N . SER A 1 136 ? -7.978 -7.702 19.465 1.00 95.62 136 SER A N 1
ATOM 1047 C CA . SER A 1 136 ? -8.655 -8.598 20.402 1.00 95.62 136 SER A CA 1
ATOM 1048 C C . SER A 1 136 ? -7.965 -9.963 20.519 1.00 95.62 136 SER A C 1
ATOM 1050 O O . SER A 1 136 ? -8.276 -10.722 21.437 1.00 95.62 136 SER A O 1
ATOM 1052 N N . ALA A 1 137 ? -7.047 -10.291 19.604 1.00 95.62 137 ALA A N 1
ATOM 1053 C CA . ALA A 1 137 ? -6.275 -11.525 19.633 1.00 95.62 137 ALA A CA 1
ATOM 1054 C C . ALA A 1 137 ? -5.040 -11.395 20.536 1.00 95.62 137 ALA A C 1
ATOM 1056 O O . ALA A 1 137 ? -4.446 -10.326 20.651 1.00 95.62 137 ALA A O 1
ATOM 1057 N N . GLU A 1 138 ? -4.612 -12.513 21.127 1.00 96.69 138 GLU A N 1
ATOM 1058 C CA . GLU A 1 138 ? -3.365 -12.582 21.902 1.00 96.69 138 GLU A CA 1
ATOM 1059 C C . GLU A 1 138 ? -2.128 -12.356 21.017 1.00 96.69 138 GLU A C 1
ATOM 1061 O O . GLU A 1 138 ? -1.168 -11.709 21.428 1.00 96.69 138 GLU A O 1
ATOM 1066 N N . ILE A 1 139 ? -2.166 -12.874 19.784 1.00 95.00 139 ILE A N 1
ATOM 1067 C CA . ILE A 1 139 ? -1.121 -12.713 18.773 1.00 95.00 139 ILE A CA 1
ATOM 1068 C C . ILE A 1 139 ? -1.790 -12.278 17.473 1.00 95.00 139 ILE A C 1
ATOM 1070 O O . ILE A 1 139 ? -2.704 -12.946 16.985 1.00 95.00 139 ILE A O 1
ATOM 1074 N N . ALA A 1 140 ? -1.306 -11.180 16.899 1.00 93.38 140 ALA A N 1
ATOM 1075 C CA . ALA A 1 140 ? -1.751 -10.668 15.613 1.00 93.38 140 ALA A CA 1
ATOM 1076 C C . ALA A 1 140 ? -0.548 -10.406 14.705 1.00 93.38 140 ALA A C 1
ATOM 1078 O O . ALA A 1 140 ? 0.492 -9.920 15.152 1.00 93.38 140 ALA A O 1
ATOM 1079 N N . TYR A 1 141 ? -0.718 -10.718 13.423 1.00 92.25 141 TYR A N 1
ATOM 1080 C CA . TYR A 1 141 ? 0.224 -10.373 12.368 1.00 92.25 141 TYR A CA 1
ATOM 1081 C C . TYR A 1 141 ? -0.419 -9.321 11.476 1.00 92.25 141 TYR A C 1
ATOM 1083 O O . TYR A 1 141 ? -1.610 -9.396 11.175 1.00 92.25 141 TYR A O 1
ATOM 1091 N N . PHE A 1 142 ? 0.387 -8.365 11.038 1.00 93.50 142 PHE A N 1
ATOM 1092 C CA . PHE A 1 142 ? -0.019 -7.324 10.109 1.00 93.50 142 PHE A CA 1
ATOM 1093 C C . PHE A 1 142 ? 0.823 -7.476 8.856 1.00 93.50 142 PHE A C 1
ATOM 1095 O O . PHE A 1 142 ? 2.012 -7.774 8.953 1.00 93.50 142 PHE A O 1
ATOM 1102 N N . SER A 1 143 ? 0.202 -7.278 7.700 1.00 93.50 143 SER A N 1
ATOM 1103 C CA . SER A 1 143 ? 0.928 -7.125 6.449 1.00 93.50 143 SER A CA 1
ATOM 1104 C C . SER A 1 143 ? 0.468 -5.851 5.772 1.00 93.50 143 SER A C 1
ATOM 1106 O O . SER A 1 143 ? -0.725 -5.542 5.765 1.00 93.50 143 SER A O 1
ATOM 1108 N N . VAL A 1 144 ? 1.426 -5.115 5.222 1.00 95.31 144 VAL A N 1
ATOM 1109 C CA . VAL A 1 144 ? 1.176 -3.877 4.488 1.00 95.31 144 VAL A CA 1
ATOM 1110 C C . VAL A 1 144 ? 1.680 -4.063 3.073 1.00 95.31 144 VAL A C 1
ATOM 1112 O O . VAL A 1 144 ? 2.785 -4.558 2.856 1.00 95.31 144 VAL A O 1
ATOM 1115 N N . LYS A 1 145 ? 0.865 -3.654 2.106 1.00 95.56 145 LYS A N 1
ATOM 1116 C CA . LYS A 1 145 ? 1.206 -3.679 0.688 1.00 95.56 145 LYS A CA 1
ATOM 1117 C C . LYS A 1 145 ? 1.210 -2.255 0.155 1.00 95.56 145 LYS A C 1
ATOM 1119 O O . LYS A 1 145 ? 0.270 -1.506 0.398 1.00 95.56 145 LYS A O 1
ATOM 1124 N N . LEU A 1 146 ? 2.264 -1.909 -0.571 1.00 95.88 146 LEU A N 1
ATOM 1125 C CA . LEU A 1 146 ? 2.301 -0.731 -1.422 1.00 95.88 146 LEU A CA 1
ATOM 1126 C C . LEU A 1 146 ? 1.930 -1.178 -2.834 1.00 95.88 146 LEU A C 1
ATOM 1128 O O . LEU A 1 146 ? 2.594 -2.064 -3.382 1.00 95.88 146 LEU A O 1
ATOM 1132 N N . CYS A 1 147 ? 0.891 -0.576 -3.402 1.00 95.38 147 CYS A N 1
ATOM 1133 C CA . CYS A 1 147 ? 0.380 -0.916 -4.724 1.00 95.38 147 CYS A CA 1
ATOM 1134 C C . CYS A 1 147 ? 0.361 0.309 -5.645 1.00 95.38 147 CYS A C 1
ATOM 1136 O O . CYS A 1 147 ? 0.157 1.428 -5.179 1.00 95.38 147 CYS A O 1
ATOM 1138 N N . ASP A 1 148 ? 0.548 0.072 -6.942 1.00 94.19 148 ASP A N 1
ATOM 1139 C CA . ASP A 1 148 ? 0.314 1.036 -8.018 1.00 94.19 148 ASP A CA 1
ATOM 1140 C C . ASP A 1 148 ? -1.051 0.736 -8.651 1.00 94.19 148 ASP A C 1
ATOM 1142 O O . ASP A 1 148 ? -1.291 -0.383 -9.118 1.00 94.19 148 ASP A O 1
ATOM 1146 N N . VAL A 1 149 ? -1.960 1.712 -8.608 1.00 95.00 149 VAL A N 1
ATOM 1147 C CA . VAL A 1 149 ? -3.341 1.570 -9.080 1.00 95.00 149 VAL A CA 1
ATOM 1148 C C . VAL A 1 149 ? -3.496 2.303 -10.406 1.00 95.00 149 VAL A C 1
ATOM 1150 O O . VAL A 1 149 ? -3.467 3.532 -10.472 1.00 95.00 149 VAL A O 1
ATOM 1153 N N . ALA A 1 150 ? -3.715 1.538 -11.471 1.00 91.75 150 ALA A N 1
ATOM 1154 C CA . ALA A 1 150 ? -3.942 2.074 -12.804 1.00 91.75 150 ALA A CA 1
ATOM 1155 C C . ALA A 1 150 ? -5.318 2.771 -12.918 1.00 91.75 150 ALA A C 1
ATOM 1157 O O . ALA A 1 150 ? -6.240 2.460 -12.160 1.00 91.75 150 ALA A O 1
ATOM 1158 N N . PRO A 1 151 ? -5.528 3.655 -13.917 1.00 91.75 151 PRO A N 1
ATOM 1159 C CA . PRO A 1 151 ? -6.807 4.348 -14.115 1.00 91.75 151 PRO A CA 1
ATOM 1160 C C . PRO A 1 151 ? -8.034 3.442 -14.321 1.00 91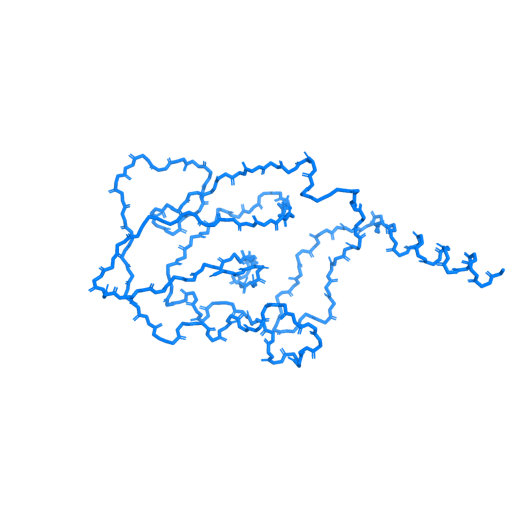.75 151 PRO A C 1
ATOM 1162 O O . PRO A 1 151 ? -9.162 3.891 -14.137 1.00 91.75 151 PRO A O 1
ATOM 1165 N N . ASP A 1 152 ? -7.840 2.181 -14.718 1.00 87.88 152 ASP A N 1
ATOM 1166 C CA . ASP A 1 152 ? -8.913 1.186 -14.856 1.00 87.88 152 ASP A CA 1
ATOM 1167 C C . ASP A 1 152 ? -9.205 0.412 -13.551 1.00 87.88 152 ASP A C 1
ATOM 1169 O O . ASP A 1 152 ? -10.067 -0.471 -13.521 1.00 87.88 152 ASP A O 1
ATOM 1173 N N . GLY A 1 153 ? -8.484 0.739 -12.476 1.00 90.69 153 GLY A N 1
ATOM 1174 C CA . GLY A 1 153 ? -8.574 0.121 -11.159 1.00 90.69 153 GLY A CA 1
ATOM 1175 C C . GLY A 1 153 ? -7.723 -1.136 -10.982 1.00 90.69 153 GLY A C 1
ATOM 1176 O O . GLY A 1 153 ? -7.814 -1.760 -9.930 1.00 90.69 153 GLY A O 1
ATOM 1177 N N . THR A 1 154 ? -6.927 -1.552 -11.971 1.00 91.81 154 THR A N 1
ATOM 1178 C CA . THR A 1 154 ? -5.974 -2.658 -11.784 1.00 91.81 154 THR A CA 1
ATOM 1179 C C . THR A 1 154 ? -4.927 -2.268 -10.741 1.00 91.81 154 THR A C 1
ATOM 1181 O O . THR A 1 154 ? -4.327 -1.202 -10.857 1.00 91.81 154 THR A O 1
ATOM 1184 N N . SER A 1 155 ? -4.694 -3.131 -9.746 1.00 93.88 155 SER A N 1
ATOM 1185 C CA . SER A 1 155 ? -3.766 -2.863 -8.641 1.00 93.88 155 SER A CA 1
ATOM 1186 C C . SER A 1 155 ? -2.560 -3.798 -8.702 1.00 93.88 155 SER A C 1
ATOM 1188 O O . SER A 1 155 ? -2.697 -5.022 -8.596 1.00 93.88 155 SER A O 1
ATOM 1190 N N . LEU A 1 156 ? -1.371 -3.231 -8.901 1.00 90.81 156 LEU A N 1
ATOM 1191 C CA . LEU A 1 156 ? -0.114 -3.963 -9.024 1.00 90.81 156 LEU A CA 1
ATOM 1192 C C . LEU A 1 156 ? 0.715 -3.837 -7.750 1.00 90.81 156 LEU A C 1
ATOM 1194 O O . LEU A 1 156 ? 0.938 -2.742 -7.243 1.00 90.81 156 LEU A O 1
ATOM 1198 N N . LEU A 1 157 ? 1.222 -4.963 -7.247 1.00 91.44 157 LEU A N 1
ATOM 1199 C CA . LEU A 1 157 ? 2.062 -4.968 -6.053 1.00 91.44 157 LEU A CA 1
ATOM 1200 C C . LEU A 1 157 ? 3.443 -4.353 -6.339 1.00 91.44 157 LEU A C 1
ATOM 1202 O O . LEU A 1 157 ? 4.228 -4.930 -7.090 1.00 91.44 157 LEU A O 1
ATOM 1206 N N . VAL A 1 158 ? 3.773 -3.255 -5.657 1.00 90.69 158 VAL A N 1
ATOM 1207 C CA . VAL A 1 158 ? 5.096 -2.606 -5.701 1.00 90.69 158 VAL A CA 1
ATOM 1208 C C . VAL A 1 158 ? 6.013 -3.163 -4.615 1.00 90.69 158 VAL A C 1
ATOM 1210 O O . VAL A 1 158 ? 7.161 -3.513 -4.882 1.00 90.69 158 VAL A O 1
ATOM 1213 N N . ASN A 1 159 ? 5.524 -3.260 -3.376 1.00 89.94 159 ASN A N 1
ATOM 1214 C CA . ASN A 1 159 ? 6.275 -3.812 -2.248 1.00 89.94 159 ASN A CA 1
ATOM 1215 C C . ASN A 1 159 ? 5.329 -4.344 -1.162 1.00 89.94 159 ASN A C 1
ATOM 1217 O O . ASN A 1 159 ? 4.162 -3.958 -1.114 1.00 89.94 159 ASN A O 1
ATOM 1221 N N . LYS A 1 160 ? 5.822 -5.213 -0.275 1.00 91.88 160 LYS A N 1
ATOM 1222 C CA . LYS A 1 160 ? 5.073 -5.673 0.899 1.00 91.88 160 LYS A CA 1
ATOM 1223 C C . LYS A 1 160 ? 5.981 -5.975 2.084 1.00 91.88 160 LYS A C 1
ATOM 1225 O O . LYS A 1 160 ? 7.131 -6.370 1.885 1.00 91.88 160 LYS A O 1
ATOM 1230 N N . GLY A 1 161 ? 5.420 -5.862 3.285 1.00 89.56 161 GLY A N 1
ATOM 1231 C CA . GLY A 1 161 ? 6.043 -6.203 4.566 1.00 89.56 161 GLY A CA 1
ATOM 1232 C C . GLY A 1 161 ? 5.075 -6.872 5.524 1.00 89.56 161 GLY A C 1
ATOM 1233 O O . GLY A 1 161 ? 3.845 -6.807 5.271 1.00 89.56 161 GLY A O 1
#

Sequence (161 aa):
ARVAELEEQIKRLTQPPKDATNSSIPPASLILEDKGAWRCEKDWPLPRTQHTPMYLHPQAQLTSEPYPEDACDEYVYNPAVGVAGGQHGGGASPGWHLPTDQRPDEAHSLTYTTAPLEEDLEITGNPVAHLYVSSSAEIAYFSVKLCDVAPDGTSLLVNKG

pLDDT: mean 82.16, std 16.81, range [39.03, 97.62]

Mean predicted aligned error: 10.08 Å

InterPro domains:
  IPR005674 CocE/Serine esterase [TIGR00976] (33-160)
  IPR008979 Galactose-binding-like domain superfamily [SSF49785] (36-161)
  IPR013736 Xaa-Pro dipeptidyl-peptidase, C-terminal [PF08530] (27-161)
  IPR013736 Xaa-Pro dipeptidyl-peptidase, C-terminal [SM00939] (18-161)

Organism: NCBI:txid412755